Protein AF-A0A2J0MGK0-F1 (afdb_monomer_lite)

Radius of gyration: 13.63 Å; chains: 1; bounding box: 28×18×42 Å

Organism: NCBI:txid1974727

pLDDT: mean 93.46, std 9.38, range [52.03, 98.81]

Foldseek 3Di:
DPQFEKEKDKAKDDPDAFAKIKIWIWIDTPPDIDIDMDIDRTHGRVVRRVVHVVVVVVVCVVVVSPRHDYD

Secondary structure (DSSP, 8-state):
--PEEEEEEEEEEEEETTEEEEEEEEEEETTEEEEEEEEEEEE-HHHHHHHHHHHHHHHHHHTT-TTEEE-

Structure (mmCIF, N/CA/C/O backbone):
data_AF-A0A2J0MGK0-F1
#
_entry.id   AF-A0A2J0MGK0-F1
#
loop_
_atom_site.group_PDB
_atom_site.id
_atom_site.type_symbol
_atom_site.label_atom_id
_atom_site.label_alt_id
_atom_site.label_comp_id
_atom_site.label_asym_id
_atom_site.label_entity_id
_atom_site.label_seq_id
_atom_site.pdbx_PDB_ins_code
_atom_site.Cartn_x
_atom_site.Cartn_y
_atom_site.Cartn_z
_atom_site.occupancy
_atom_site.B_iso_or_equiv
_atom_site.auth_seq_id
_atom_site.auth_comp_id
_atom_site.auth_asym_id
_atom_site.auth_atom_id
_atom_site.pdbx_PDB_model_num
ATOM 1 N N . MET A 1 1 ? -12.001 6.397 26.219 1.00 52.03 1 MET A N 1
ATOM 2 C CA . MET A 1 1 ? -12.500 5.301 25.354 1.00 52.03 1 MET A CA 1
ATOM 3 C C . MET A 1 1 ? -11.326 4.701 24.596 1.00 52.03 1 MET A C 1
ATOM 5 O O . MET A 1 1 ? -10.523 5.465 24.071 1.00 52.03 1 MET A O 1
ATOM 9 N N . LYS A 1 2 ? -11.187 3.371 24.568 1.00 55.28 2 LYS A N 1
ATOM 10 C CA . LYS A 1 2 ? -10.136 2.690 23.796 1.00 55.28 2 LYS A CA 1
ATOM 11 C C . LYS A 1 2 ? -10.457 2.883 22.308 1.00 55.28 2 LYS A C 1
ATOM 13 O O . L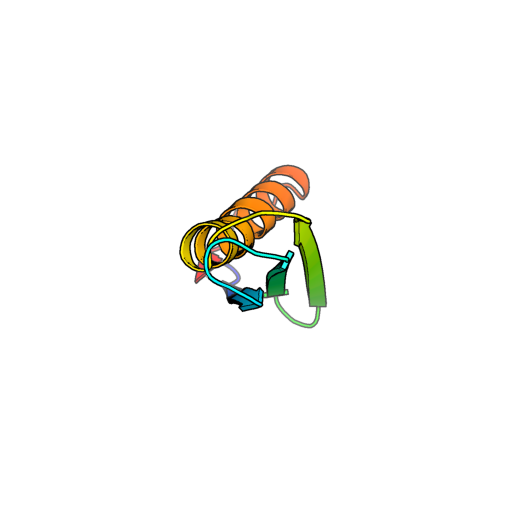YS A 1 2 ? -11.524 2.459 21.875 1.00 55.28 2 LYS A O 1
ATOM 18 N N . LYS A 1 3 ? -9.606 3.591 21.558 1.00 64.00 3 LYS A N 1
ATOM 19 C CA . LYS A 1 3 ? -9.794 3.757 20.108 1.00 64.00 3 LYS A CA 1
ATOM 20 C C . LYS A 1 3 ? -9.687 2.385 19.443 1.00 64.00 3 LYS A C 1
ATOM 22 O O . LYS A 1 3 ? -8.753 1.640 19.742 1.00 64.00 3 LYS A O 1
ATOM 27 N N . SER A 1 4 ? -10.635 2.045 18.574 1.00 83.62 4 SER A N 1
ATOM 28 C CA . SER A 1 4 ? -10.556 0.817 17.779 1.00 83.62 4 SER A CA 1
ATOM 29 C C . SER A 1 4 ? -9.389 0.922 16.797 1.00 83.62 4 SER A C 1
ATOM 31 O O . SER A 1 4 ? -9.153 1.981 16.219 1.00 83.62 4 SER A O 1
ATOM 33 N N . LYS A 1 5 ? -8.623 -0.154 16.640 1.00 91.69 5 LYS A N 1
ATOM 34 C CA . LYS A 1 5 ? -7.410 -0.167 15.818 1.00 91.69 5 LYS A CA 1
ATOM 35 C C . LYS A 1 5 ? -7.737 -0.557 14.373 1.00 91.69 5 LYS A C 1
ATOM 37 O O . LYS A 1 5 ? -8.565 -1.445 14.163 1.00 91.69 5 LYS A O 1
ATOM 42 N N . ILE A 1 6 ? -7.093 0.098 13.413 1.00 94.81 6 ILE A N 1
ATOM 43 C CA . ILE A 1 6 ? -7.046 -0.293 12.001 1.00 94.81 6 ILE A CA 1
ATOM 44 C C . ILE A 1 6 ? -5.598 -0.649 11.707 1.00 94.81 6 ILE A C 1
ATOM 46 O O . ILE A 1 6 ? -4.734 0.190 11.929 1.00 94.81 6 ILE A O 1
ATOM 50 N N . ILE A 1 7 ? -5.346 -1.867 11.242 1.00 96.75 7 ILE A N 1
ATOM 51 C CA . ILE A 1 7 ? -4.016 -2.287 10.790 1.00 96.75 7 ILE A CA 1
ATOM 52 C C . ILE A 1 7 ? -4.011 -2.233 9.268 1.00 96.75 7 ILE A C 1
ATOM 54 O O . ILE A 1 7 ? -4.930 -2.777 8.647 1.00 96.75 7 ILE A O 1
ATOM 58 N N . ILE A 1 8 ? -3.010 -1.581 8.683 1.00 97.94 8 ILE A N 1
ATOM 59 C CA . ILE A 1 8 ? -2.837 -1.509 7.233 1.00 97.94 8 ILE A CA 1
ATOM 60 C C . ILE A 1 8 ? -1.543 -2.222 6.845 1.00 97.94 8 ILE A C 1
ATOM 62 O O . ILE A 1 8 ? -0.450 -1.797 7.201 1.00 97.94 8 ILE A O 1
ATOM 66 N N . TYR A 1 9 ? -1.665 -3.282 6.052 1.00 98.50 9 TYR A N 1
ATOM 67 C CA . TYR A 1 9 ? -0.528 -3.879 5.357 1.00 98.50 9 TYR A CA 1
ATOM 68 C C . TYR A 1 9 ? -0.485 -3.337 3.940 1.00 98.50 9 TYR A C 1
ATOM 70 O O . TYR A 1 9 ? -1.512 -3.323 3.265 1.00 98.50 9 TYR A O 1
ATOM 78 N N . THR A 1 10 ? 0.681 -2.903 3.478 1.00 98.56 10 THR A N 1
ATOM 79 C CA . THR A 1 10 ? 0.855 -2.375 2.124 1.00 98.56 10 THR A CA 1
ATOM 80 C C . THR A 1 10 ? 2.074 -2.983 1.476 1.00 98.56 10 THR A C 1
ATOM 82 O O . THR A 1 10 ? 3.079 -3.198 2.149 1.00 98.56 10 THR A O 1
ATOM 85 N N . ASP A 1 11 ? 1.999 -3.186 0.170 1.00 98.50 11 ASP A N 1
ATOM 86 C CA . ASP A 1 11 ? 3.147 -3.580 -0.634 1.00 98.50 11 ASP A CA 1
ATOM 87 C C . ASP A 1 11 ? 3.062 -2.935 -2.023 1.00 98.50 11 ASP A C 1
ATOM 89 O O . ASP A 1 11 ? 1.980 -2.561 -2.497 1.00 98.50 11 ASP A O 1
ATOM 93 N N . GLY A 1 12 ? 4.211 -2.791 -2.671 1.00 98.44 12 GLY A N 1
ATOM 94 C CA . GLY A 1 12 ? 4.346 -2.229 -4.002 1.00 98.44 12 GLY A CA 1
ATOM 95 C C . GLY A 1 12 ? 5.481 -2.899 -4.757 1.00 98.44 12 GLY A C 1
ATOM 96 O O . GLY A 1 12 ? 6.563 -3.090 -4.220 1.00 98.44 12 GLY A O 1
ATOM 97 N N . ALA A 1 13 ? 5.233 -3.239 -6.020 1.00 98.44 13 ALA A N 1
ATOM 98 C CA . ALA A 1 13 ? 6.199 -3.942 -6.851 1.00 98.44 13 ALA A CA 1
ATOM 99 C C . ALA A 1 13 ? 6.209 -3.411 -8.285 1.00 98.44 13 ALA A C 1
ATOM 101 O O . ALA A 1 13 ? 5.176 -3.018 -8.835 1.00 98.44 13 ALA A O 1
ATOM 102 N N . ALA A 1 14 ? 7.372 -3.476 -8.934 1.00 98.44 14 ALA A N 1
ATOM 103 C CA . ALA A 1 14 ? 7.530 -3.165 -10.351 1.00 98.44 14 ALA A CA 1
ATOM 104 C C . ALA A 1 14 ? 8.323 -4.258 -11.091 1.00 98.44 14 ALA A C 1
ATOM 106 O O . ALA A 1 14 ? 9.370 -4.716 -10.635 1.00 98.44 14 ALA A O 1
ATOM 107 N N . ARG A 1 15 ? 7.831 -4.680 -12.263 1.00 97.75 15 ARG A N 1
ATOM 108 C CA . ARG A 1 15 ? 8.562 -5.525 -13.220 1.00 97.75 15 ARG A CA 1
ATOM 109 C C . ARG A 1 15 ? 9.357 -4.620 -14.160 1.00 97.75 15 ARG A C 1
ATOM 111 O O . ARG A 1 15 ? 8.815 -4.122 -15.149 1.00 97.75 15 ARG A O 1
ATOM 118 N N . GLY A 1 16 ? 10.634 -4.433 -13.827 1.00 93.50 16 GLY A N 1
ATOM 119 C CA . GLY A 1 16 ? 11.465 -3.341 -14.348 1.00 93.50 16 GLY A CA 1
ATOM 120 C C . GLY A 1 16 ? 11.262 -2.071 -13.515 1.00 93.50 16 GLY A C 1
ATOM 121 O O . GLY A 1 16 ? 10.169 -1.851 -13.002 1.00 93.50 16 GLY A O 1
ATOM 122 N N . ASN A 1 17 ? 12.305 -1.256 -13.333 1.00 93.75 17 ASN A N 1
ATOM 123 C CA . ASN A 1 17 ? 12.271 -0.109 -12.417 1.00 93.75 17 ASN A CA 1
ATOM 124 C C . ASN A 1 17 ? 12.862 1.154 -13.079 1.00 93.75 17 ASN A C 1
ATOM 126 O O . ASN A 1 17 ? 14.043 1.441 -12.870 1.00 93.75 17 ASN A O 1
ATOM 130 N N . PRO A 1 18 ? 12.082 1.897 -13.892 1.00 97.44 18 PRO A N 1
ATOM 131 C CA . PRO A 1 18 ? 10.622 1.815 -14.049 1.00 97.44 18 PRO A CA 1
ATOM 132 C C . PRO A 1 18 ? 10.129 0.716 -15.010 1.00 97.44 18 PRO A C 1
ATOM 134 O O . PRO A 1 18 ? 10.851 0.267 -15.900 1.00 97.44 18 PRO A O 1
ATOM 137 N N . GLY A 1 19 ? 8.872 0.297 -14.843 1.00 98.19 19 GLY A N 1
ATOM 138 C CA . GLY A 1 19 ? 8.235 -0.752 -15.645 1.00 98.19 19 GLY A CA 1
ATOM 139 C C . GLY A 1 19 ? 6.758 -0.958 -15.299 1.00 98.19 19 GLY A C 1
ATOM 140 O O . GLY A 1 19 ? 6.138 -0.102 -14.667 1.00 98.19 19 GLY A O 1
ATOM 141 N N . LYS A 1 20 ? 6.176 -2.095 -15.712 1.00 98.62 20 LYS A N 1
ATOM 142 C CA . LYS A 1 20 ? 4.803 -2.457 -15.310 1.00 98.62 20 LYS A CA 1
ATOM 143 C C . LYS A 1 20 ? 4.788 -2.689 -13.807 1.00 98.62 20 LYS A C 1
ATOM 145 O O . LYS A 1 20 ? 5.537 -3.534 -13.323 1.00 98.62 20 LYS A O 1
ATOM 150 N N . ALA A 1 21 ? 3.933 -1.986 -13.087 1.00 98.75 21 ALA A N 1
ATOM 151 C CA . ALA A 1 21 ? 3.982 -1.947 -11.637 1.00 98.75 21 ALA A CA 1
ATOM 152 C C . ALA A 1 21 ? 2.585 -2.053 -11.025 1.00 98.75 21 ALA A C 1
ATOM 154 O O . ALA A 1 21 ? 1.581 -1.798 -11.694 1.00 98.75 21 ALA A O 1
ATOM 155 N N . GLY A 1 22 ? 2.517 -2.436 -9.758 1.00 98.69 22 GLY A N 1
ATOM 156 C CA . GLY A 1 22 ? 1.275 -2.489 -9.004 1.00 98.69 22 GLY A CA 1
ATOM 157 C C . GLY A 1 22 ? 1.506 -2.376 -7.509 1.00 98.69 22 GLY A C 1
ATOM 158 O O . GLY A 1 22 ? 2.618 -2.568 -7.023 1.00 98.69 22 GLY A O 1
ATOM 159 N N . TRP A 1 23 ? 0.438 -2.047 -6.799 1.00 98.81 23 TRP A N 1
ATOM 160 C CA . TRP A 1 23 ? 0.416 -1.908 -5.351 1.00 98.81 23 TRP A CA 1
ATOM 161 C C . TRP A 1 23 ? -0.805 -2.626 -4.783 1.00 98.81 23 TRP A C 1
ATOM 163 O O . TRP A 1 23 ? -1.814 -2.802 -5.476 1.00 98.81 23 TRP A O 1
ATOM 173 N N . ALA A 1 24 ? -0.712 -3.012 -3.517 1.00 98.75 24 ALA A N 1
ATOM 174 C CA . ALA A 1 24 ? -1.812 -3.585 -2.760 1.00 98.75 24 ALA A CA 1
ATOM 175 C C . ALA A 1 24 ? -1.850 -3.006 -1.342 1.00 98.75 24 ALA A C 1
ATOM 177 O O . ALA A 1 24 ? -0.819 -2.626 -0.781 1.00 98.75 24 ALA A O 1
ATOM 178 N N . ALA A 1 25 ? -3.047 -2.949 -0.763 1.00 98.75 25 ALA A N 1
ATOM 179 C CA . ALA A 1 25 ? -3.242 -2.651 0.646 1.00 98.75 25 ALA A CA 1
ATOM 180 C C . ALA A 1 25 ? -4.335 -3.542 1.249 1.00 98.75 25 ALA A C 1
ATOM 182 O O . ALA A 1 25 ? -5.410 -3.692 0.669 1.00 98.75 25 ALA A O 1
ATOM 183 N N . ILE A 1 26 ? -4.076 -4.095 2.433 1.00 98.56 26 ILE A N 1
ATOM 184 C CA . ILE A 1 26 ? -5.035 -4.861 3.233 1.00 98.56 26 ILE A CA 1
ATOM 185 C C . ILE A 1 26 ? -5.304 -4.079 4.513 1.00 98.56 26 ILE A C 1
ATOM 187 O O . ILE A 1 26 ? -4.397 -3.862 5.315 1.00 98.56 26 ILE A O 1
ATOM 191 N N . LEU A 1 27 ? -6.553 -3.666 4.710 1.00 97.44 27 LEU A N 1
ATOM 192 C CA . LEU A 1 27 ? -6.995 -2.951 5.901 1.00 97.44 27 LEU A CA 1
ATOM 193 C C . LEU A 1 27 ? -7.808 -3.897 6.781 1.00 97.44 27 LEU A C 1
ATOM 195 O O . LEU A 1 27 ? -8.791 -4.483 6.325 1.00 97.44 27 LEU A O 1
ATOM 199 N N . ILE A 1 28 ? -7.436 -3.997 8.054 1.00 95.31 28 ILE A N 1
ATOM 200 C CA . ILE A 1 28 ? -8.093 -4.862 9.036 1.00 95.31 28 ILE A CA 1
ATOM 201 C C . ILE A 1 28 ? -8.628 -4.008 10.181 1.00 95.31 28 ILE A C 1
ATOM 203 O O . ILE A 1 28 ? -7.865 -3.331 10.870 1.00 95.31 28 ILE A O 1
ATOM 207 N N . PHE A 1 29 ? -9.940 -4.056 10.417 1.00 89.50 29 PHE A N 1
ATOM 208 C CA . PHE A 1 29 ? -10.584 -3.371 11.541 1.00 89.50 29 PHE A CA 1
ATOM 209 C C . PHE A 1 29 ? -11.688 -4.237 12.157 1.00 89.50 29 PHE A C 1
ATOM 211 O O . PHE A 1 29 ? -12.782 -4.417 11.614 1.00 89.50 29 PHE A O 1
ATOM 218 N N . GLY A 1 30 ? -11.387 -4.801 13.328 1.00 84.88 30 GLY A N 1
ATOM 219 C CA . GLY A 1 30 ? -12.234 -5.805 13.969 1.00 84.88 30 GLY A CA 1
ATOM 220 C C . GLY A 1 30 ? -12.247 -7.106 13.166 1.00 84.88 30 GLY A C 1
ATOM 221 O O . GLY A 1 30 ? -11.217 -7.755 13.035 1.00 84.88 30 GLY A O 1
ATOM 222 N N . LYS A 1 31 ? -13.418 -7.490 12.644 1.00 87.25 31 LYS A N 1
ATOM 223 C CA . LYS A 1 31 ? -13.599 -8.686 11.797 1.00 87.25 31 LYS A CA 1
ATOM 224 C C . LYS A 1 31 ? -13.635 -8.368 10.298 1.00 87.25 31 LYS A C 1
ATOM 226 O O . LYS A 1 31 ? -13.758 -9.283 9.493 1.00 87.25 31 LYS A O 1
ATOM 231 N N . ASN A 1 32 ? -13.582 -7.088 9.935 1.00 90.56 32 ASN A N 1
ATOM 232 C CA . ASN A 1 32 ? -13.667 -6.663 8.546 1.00 90.56 32 ASN A CA 1
ATOM 233 C C . ASN A 1 32 ? -12.273 -6.610 7.931 1.00 90.56 32 ASN A C 1
ATOM 235 O O . ASN A 1 32 ? -11.346 -6.070 8.541 1.00 90.56 32 ASN A O 1
ATOM 239 N N . ILE A 1 33 ? -12.174 -7.133 6.713 1.00 96.44 33 ILE A N 1
ATOM 240 C CA . ILE A 1 33 ? -10.992 -7.063 5.861 1.00 96.44 33 ILE A CA 1
ATOM 241 C C . ILE A 1 33 ? -11.404 -6.326 4.590 1.00 96.44 33 ILE A C 1
ATOM 243 O O . ILE A 1 33 ? -12.451 -6.618 4.010 1.00 96.44 33 ILE A O 1
ATOM 247 N N . VAL A 1 34 ? -10.600 -5.349 4.187 1.00 97.00 34 VAL A N 1
ATOM 248 C CA . VAL A 1 34 ? -10.759 -4.631 2.923 1.00 97.00 34 VAL A CA 1
ATOM 249 C C . VAL A 1 34 ? -9.464 -4.763 2.144 1.00 97.00 34 VAL A C 1
ATOM 251 O O . VAL A 1 34 ? -8.402 -4.413 2.654 1.00 97.00 34 VAL A O 1
ATOM 254 N N . GLU A 1 35 ? -9.572 -5.232 0.907 1.00 98.38 35 GLU A N 1
ATOM 255 C CA . GLU A 1 35 ? -8.457 -5.339 -0.029 1.00 98.38 35 GLU A CA 1
ATOM 256 C C . GLU A 1 35 ? -8.569 -4.228 -1.073 1.00 98.38 35 GLU A C 1
ATOM 258 O O . GLU A 1 35 ? -9.620 -4.032 -1.687 1.00 98.38 35 GLU A O 1
A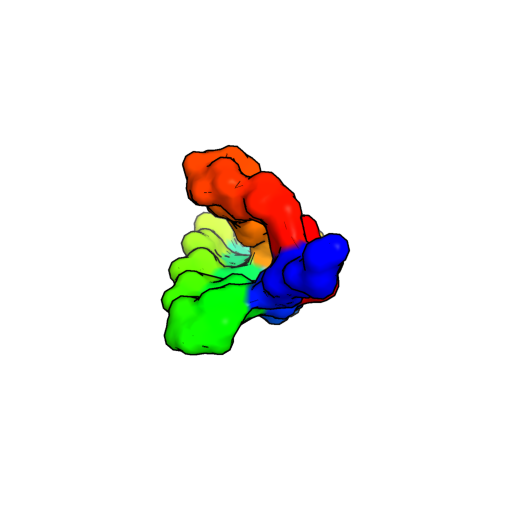TOM 263 N N . LEU A 1 36 ? -7.483 -3.484 -1.256 1.00 98.56 36 LEU A N 1
ATOM 264 C CA . LEU A 1 36 ? -7.335 -2.450 -2.270 1.00 98.56 36 LEU A CA 1
ATOM 265 C C . LEU A 1 36 ? -6.130 -2.787 -3.144 1.00 98.56 36 LEU A C 1
ATOM 267 O O . LEU A 1 36 ? -5.143 -3.347 -2.669 1.00 98.56 36 LEU A O 1
ATOM 271 N N . GLY A 1 37 ? -6.186 -2.394 -4.410 1.00 98.50 37 GLY A N 1
ATOM 272 C CA . GLY A 1 37 ? -5.054 -2.546 -5.307 1.00 98.50 37 GLY A CA 1
ATOM 273 C C . GLY A 1 37 ? -5.196 -1.717 -6.568 1.00 98.50 37 GLY A C 1
ATOM 274 O O . GLY A 1 37 ? -6.278 -1.237 -6.916 1.00 98.50 37 GLY A O 1
ATOM 275 N N . GLY A 1 38 ? -4.078 -1.564 -7.263 1.00 98.56 38 GLY A N 1
ATOM 276 C CA . GLY A 1 38 ? -4.006 -0.845 -8.523 1.00 98.56 38 GLY A CA 1
ATOM 277 C C . GLY A 1 38 ? -2.735 -1.185 -9.287 1.00 98.56 38 GLY A C 1
ATOM 278 O O . GLY A 1 38 ? -1.802 -1.784 -8.753 1.00 98.56 38 GLY A O 1
ATOM 279 N N . SER A 1 39 ? -2.700 -0.796 -10.558 1.00 98.31 39 SER A N 1
ATOM 280 C CA . SER A 1 39 ? -1.561 -1.036 -11.442 1.00 98.31 39 SER A CA 1
ATOM 281 C C . SER A 1 39 ? -1.245 0.184 -12.296 1.00 98.31 39 SER A C 1
ATOM 283 O O . SER A 1 39 ? -2.156 0.901 -12.708 1.00 98.31 39 SER A O 1
ATOM 285 N N . SER A 1 40 ? 0.030 0.362 -12.631 1.00 98.38 40 SER A N 1
ATOM 286 C CA . SER A 1 40 ? 0.515 1.318 -13.623 1.00 98.38 40 SER A CA 1
ATOM 287 C C . SER A 1 40 ? 1.270 0.580 -14.727 1.00 98.38 40 SER A C 1
ATOM 289 O O . SER A 1 40 ? 2.049 -0.337 -14.461 1.00 98.38 40 SER A O 1
ATOM 291 N N . SER A 1 41 ? 1.076 0.985 -15.984 1.00 98.31 41 SER A N 1
ATOM 292 C CA . SER A 1 41 ? 1.866 0.455 -17.103 1.00 98.31 41 SER A CA 1
ATOM 293 C C . SER A 1 41 ? 3.339 0.874 -17.032 1.00 98.31 41 SER A C 1
ATOM 295 O O . SER A 1 41 ? 4.187 0.179 -17.594 1.00 98.31 41 SER A O 1
ATOM 297 N N . HIS A 1 42 ? 3.636 1.981 -16.345 1.00 98.25 42 HIS A N 1
ATOM 298 C CA . HIS A 1 42 ? 4.977 2.535 -16.216 1.00 98.25 42 HIS A CA 1
ATOM 299 C C . HIS A 1 42 ? 5.135 3.291 -14.886 1.00 98.25 42 HIS A C 1
ATOM 301 O O . HIS A 1 42 ? 4.677 4.425 -14.747 1.00 98.25 42 HIS A O 1
ATOM 307 N N . ALA A 1 43 ? 5.758 2.657 -13.894 1.00 98.38 43 ALA A N 1
ATOM 308 C CA . ALA A 1 43 ? 6.126 3.273 -12.620 1.00 98.38 43 ALA A CA 1
ATOM 309 C C . ALA A 1 43 ? 7.334 2.567 -11.981 1.00 98.38 43 ALA A C 1
ATOM 311 O O . ALA A 1 43 ? 7.726 1.474 -12.398 1.00 98.38 43 ALA A O 1
ATOM 312 N N . THR A 1 44 ? 7.936 3.202 -10.980 1.00 98.69 44 THR A N 1
ATOM 313 C CA . THR A 1 44 ? 9.000 2.622 -10.155 1.00 98.69 44 THR A CA 1
ATOM 314 C C . THR A 1 44 ? 8.437 1.810 -8.990 1.00 98.69 44 THR A C 1
ATOM 316 O O . THR A 1 44 ? 7.272 1.957 -8.615 1.00 98.69 44 THR A O 1
ATOM 319 N N . ASN A 1 45 ? 9.292 0.989 -8.377 1.00 98.38 45 ASN A N 1
ATOM 320 C CA . ASN A 1 45 ? 8.957 0.247 -7.161 1.00 98.38 45 ASN A CA 1
ATOM 321 C C . ASN A 1 45 ? 8.479 1.189 -6.040 1.00 98.38 45 ASN A C 1
ATOM 323 O O . ASN A 1 45 ? 7.366 1.057 -5.542 1.00 98.38 45 ASN A O 1
ATOM 327 N N . ASN A 1 46 ? 9.269 2.226 -5.747 1.00 98.50 46 ASN A N 1
ATOM 328 C CA . ASN A 1 46 ? 8.991 3.174 -4.664 1.00 98.50 46 ASN A CA 1
ATOM 329 C C . ASN A 1 46 ? 7.685 3.959 -4.889 1.00 98.50 46 ASN A C 1
ATOM 331 O O . ASN A 1 46 ? 6.989 4.300 -3.936 1.00 98.50 46 ASN A O 1
ATOM 335 N N . GLN A 1 47 ? 7.320 4.248 -6.147 1.00 98.69 47 GLN A N 1
ATOM 336 C CA . GLN A 1 47 ? 6.023 4.862 -6.455 1.00 98.69 47 GLN A CA 1
ATOM 337 C C . GLN A 1 47 ? 4.860 3.952 -6.041 1.00 98.69 47 GLN A C 1
ATOM 339 O O . GLN A 1 47 ? 3.854 4.449 -5.536 1.00 98.69 47 GLN A O 1
ATOM 344 N N . MET A 1 48 ? 4.982 2.636 -6.235 1.00 98.62 48 MET A N 1
ATOM 345 C CA . MET A 1 48 ? 3.953 1.676 -5.828 1.00 98.62 48 MET A CA 1
ATOM 346 C C . MET A 1 48 ? 3.924 1.467 -4.315 1.00 98.62 48 MET A C 1
ATOM 348 O O . MET A 1 48 ? 2.838 1.483 -3.739 1.00 98.62 4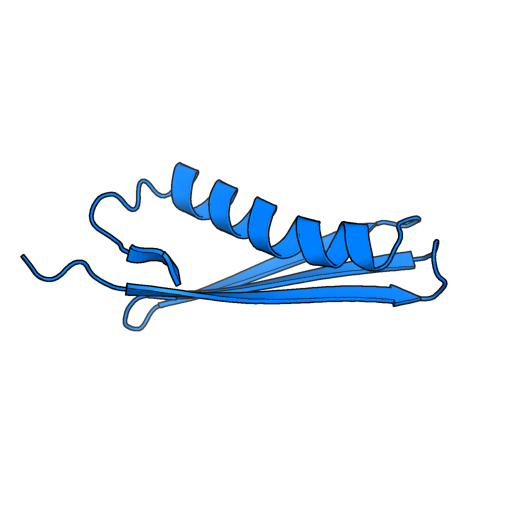8 MET A O 1
ATOM 352 N N . GLU A 1 49 ? 5.089 1.373 -3.667 1.00 98.50 49 GLU A N 1
ATOM 353 C CA . GLU A 1 49 ? 5.191 1.276 -2.201 1.00 98.50 49 GLU A CA 1
ATOM 354 C C . GLU A 1 49 ? 4.525 2.467 -1.502 1.00 98.50 49 GLU A C 1
ATOM 356 O O . GLU A 1 49 ? 3.906 2.294 -0.460 1.00 98.50 49 GLU A O 1
ATOM 361 N N . LEU A 1 50 ? 4.592 3.668 -2.091 1.00 98.69 50 LEU A N 1
ATOM 362 C CA . LEU A 1 50 ? 3.885 4.849 -1.586 1.00 98.69 50 LEU A CA 1
ATOM 363 C C . LEU A 1 50 ? 2.408 4.895 -2.002 1.00 98.69 50 LEU A C 1
ATOM 365 O O . LEU A 1 50 ? 1.584 5.438 -1.266 1.00 98.69 50 LEU A O 1
ATOM 369 N N . SER A 1 51 ? 2.047 4.330 -3.157 1.00 98.62 51 SER A N 1
ATOM 370 C CA . SER A 1 51 ? 0.654 4.314 -3.629 1.00 98.62 51 SER A CA 1
ATOM 371 C C . SER A 1 51 ? -0.250 3.501 -2.700 1.00 98.62 51 SER A C 1
ATOM 373 O O . SER A 1 51 ? -1.333 3.971 -2.356 1.00 98.62 51 SER A O 1
ATOM 375 N N . GLY A 1 52 ? 0.217 2.341 -2.224 1.00 98.62 52 GLY A N 1
ATOM 376 C CA . GLY A 1 52 ? -0.507 1.496 -1.266 1.00 98.62 52 GLY A CA 1
ATOM 377 C C . GLY A 1 52 ? -1.031 2.238 -0.027 1.00 98.62 52 GLY A C 1
ATOM 378 O O . GLY A 1 52 ? -2.250 2.312 0.164 1.00 98.62 52 GLY A O 1
ATOM 379 N N . PRO A 1 53 ? -0.161 2.835 0.809 1.00 98.44 53 PRO A N 1
ATOM 380 C CA . PRO A 1 53 ? -0.587 3.552 2.007 1.00 98.44 53 PRO A CA 1
ATOM 381 C C . PRO A 1 53 ? -1.398 4.811 1.684 1.00 98.44 53 PRO A C 1
ATOM 383 O O . PRO A 1 53 ? -2.349 5.120 2.403 1.00 98.44 53 PRO A O 1
ATOM 386 N N . ILE A 1 54 ? -1.093 5.524 0.592 1.00 98.50 54 ILE A N 1
ATOM 387 C CA . ILE A 1 54 ? -1.864 6.709 0.185 1.00 98.50 54 ILE A CA 1
ATOM 388 C C . ILE A 1 54 ? -3.317 6.337 -0.131 1.00 98.50 54 ILE A C 1
ATOM 390 O O . ILE A 1 54 ? -4.241 6.991 0.361 1.00 98.50 54 ILE A O 1
ATOM 394 N N . GLU A 1 55 ? -3.537 5.296 -0.932 1.00 98.50 55 GLU A N 1
ATOM 395 C CA . GLU A 1 55 ? -4.884 4.873 -1.317 1.00 98.50 55 GLU A CA 1
ATOM 396 C C . GLU A 1 55 ? -5.652 4.265 -0.135 1.00 98.50 55 GLU A C 1
ATOM 398 O O . GLU A 1 55 ? -6.842 4.549 0.036 1.00 98.50 55 GLU A O 1
ATOM 403 N N . ALA A 1 56 ? -4.970 3.550 0.766 1.00 97.88 56 ALA A N 1
ATOM 404 C CA . ALA A 1 56 ? -5.566 3.085 2.016 1.00 97.88 56 ALA A CA 1
ATOM 405 C C . ALA A 1 56 ? -6.054 4.251 2.900 1.00 97.88 5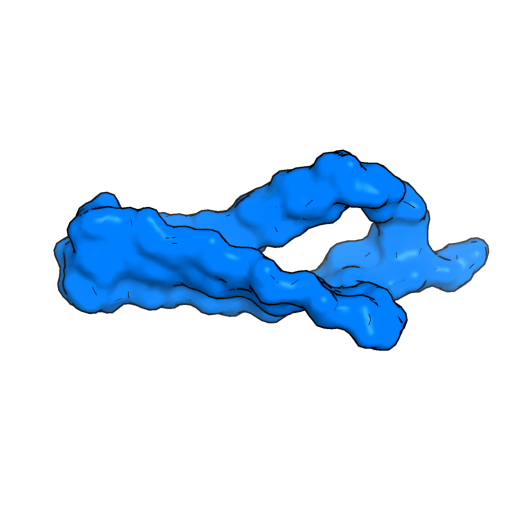6 ALA A C 1
ATOM 407 O O . ALA A 1 56 ? -7.194 4.248 3.374 1.00 97.88 56 ALA A O 1
ATOM 408 N N . LEU A 1 57 ? -5.239 5.299 3.075 1.00 96.69 57 LEU A N 1
ATOM 409 C CA . LEU A 1 57 ? -5.621 6.483 3.854 1.00 96.69 57 LEU A CA 1
ATOM 410 C C . LEU A 1 57 ? -6.756 7.280 3.191 1.00 96.69 57 LEU A C 1
ATOM 412 O O . LEU A 1 57 ? -7.653 7.769 3.887 1.00 96.69 57 LEU A O 1
ATOM 416 N N . LYS A 1 58 ? -6.770 7.387 1.855 1.00 97.25 58 LYS A N 1
ATOM 417 C CA . LYS A 1 58 ? -7.886 7.998 1.110 1.00 97.25 58 LYS A CA 1
ATOM 418 C C . LYS A 1 58 ? -9.190 7.233 1.325 1.00 97.25 58 LYS A C 1
ATOM 420 O O . LYS A 1 58 ? -10.218 7.864 1.581 1.00 97.25 58 LYS A O 1
ATOM 425 N N . TYR A 1 59 ? -9.148 5.903 1.274 1.00 96.12 59 TYR A N 1
ATOM 426 C CA . TYR A 1 59 ? -10.310 5.057 1.540 1.00 96.12 59 TYR A CA 1
ATOM 427 C C . TYR A 1 59 ? -10.865 5.287 2.955 1.00 96.12 59 TYR A C 1
ATOM 429 O O . TYR A 1 59 ? -12.061 5.539 3.120 1.00 96.12 59 TYR A O 1
ATOM 437 N N . LEU A 1 60 ? -10.000 5.294 3.975 1.00 93.81 60 LEU A N 1
ATOM 438 C CA . LEU A 1 60 ? -10.408 5.548 5.363 1.00 93.81 60 LEU A CA 1
ATOM 439 C C . LEU A 1 60 ? -11.032 6.935 5.550 1.00 93.8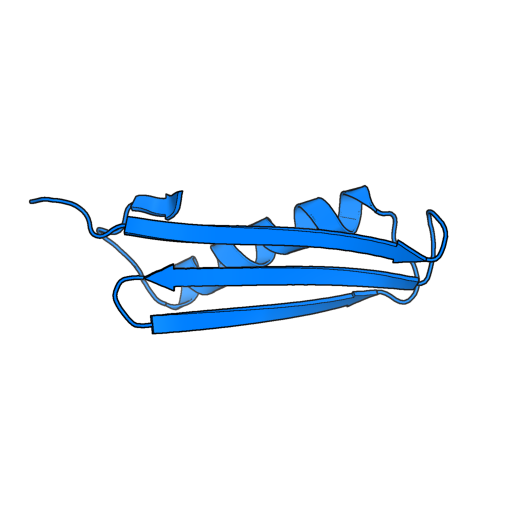1 60 LEU A C 1
ATOM 441 O O . LEU A 1 60 ? -12.055 7.071 6.228 1.00 93.81 60 LEU A O 1
ATOM 445 N N . LYS A 1 61 ? -10.473 7.958 4.890 1.00 91.88 61 LYS A N 1
ATOM 446 C CA . LYS A 1 61 ? -11.037 9.313 4.894 1.00 91.88 61 LYS A CA 1
ATOM 447 C C . LYS A 1 61 ? -12.465 9.340 4.334 1.00 91.88 61 LYS A C 1
ATOM 449 O O . LYS A 1 61 ? -13.311 10.033 4.889 1.00 91.88 61 LYS A O 1
ATOM 454 N N . GLN A 1 62 ? -12.756 8.574 3.280 1.00 91.75 62 GLN A N 1
ATOM 455 C CA . GLN A 1 62 ? -14.102 8.486 2.693 1.00 91.75 62 GLN A CA 1
ATOM 456 C C . GLN A 1 62 ? -15.090 7.698 3.565 1.00 91.75 62 GLN A C 1
ATOM 458 O O . GLN A 1 62 ? -16.280 8.003 3.573 1.00 91.75 62 GLN A O 1
ATOM 463 N N . LYS A 1 63 ? -14.617 6.698 4.318 1.00 88.06 63 LYS A N 1
ATOM 464 C CA . LYS A 1 63 ? -15.452 5.881 5.217 1.00 88.06 63 LYS A CA 1
ATOM 465 C C . LYS A 1 63 ? -15.730 6.530 6.577 1.00 88.06 63 LYS A C 1
ATOM 467 O O . LYS A 1 63 ? -16.383 5.909 7.410 1.00 88.06 63 LYS A O 1
ATOM 472 N N . ASN A 1 64 ? -15.266 7.764 6.790 1.00 80.19 64 ASN A N 1
ATOM 473 C CA . ASN A 1 64 ? -15.440 8.537 8.020 1.00 80.19 64 ASN A CA 1
ATOM 474 C C . ASN A 1 64 ? -15.095 7.734 9.289 1.00 80.19 64 ASN A C 1
ATOM 476 O O . ASN A 1 64 ? -15.870 7.670 10.244 1.00 80.19 64 ASN A O 1
ATOM 480 N N . THR A 1 65 ? -13.921 7.097 9.304 1.00 79.81 65 THR A N 1
ATOM 481 C CA . THR A 1 65 ? -13.453 6.243 10.411 1.00 79.81 65 THR A CA 1
ATOM 482 C C . THR A 1 65 ? -12.954 7.053 11.618 1.00 79.81 65 THR A C 1
ATOM 484 O O . THR A 1 65 ? -11.880 6.798 12.170 1.00 79.81 65 THR A O 1
ATOM 487 N N . GLN A 1 66 ? -13.714 8.067 12.034 1.00 77.50 66 GLN A N 1
ATOM 488 C CA . GLN A 1 66 ? -13.393 8.915 13.179 1.00 77.50 66 GLN A CA 1
ATOM 489 C C . GLN A 1 66 ? -13.401 8.081 14.472 1.00 77.50 66 GLN A C 1
ATOM 491 O O . GLN A 1 66 ? -14.270 7.241 14.686 1.00 77.50 66 G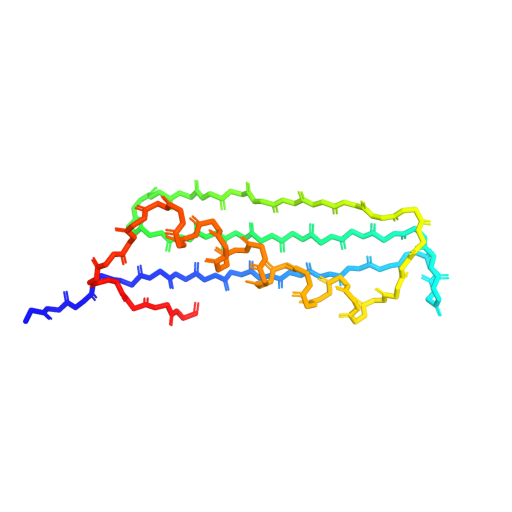LN A O 1
ATOM 496 N N . GLY A 1 67 ? -12.400 8.283 15.333 1.00 80.06 67 GLY A N 1
ATOM 497 C CA . GLY A 1 67 ? -12.252 7.521 16.582 1.00 80.06 67 GLY A CA 1
ATOM 498 C C . GLY A 1 67 ? -11.441 6.225 16.473 1.00 80.06 67 GLY A C 1
ATOM 499 O O . GLY A 1 67 ? -11.193 5.593 17.500 1.00 80.06 67 GLY A O 1
ATOM 500 N N . TYR A 1 68 ? -10.963 5.867 15.279 1.00 85.88 68 TYR A N 1
ATOM 501 C CA . TYR A 1 68 ? -10.007 4.777 15.097 1.00 85.88 68 TYR A CA 1
ATOM 502 C C . TYR A 1 68 ? -8.549 5.258 15.210 1.00 85.88 68 TYR A C 1
ATOM 504 O O . TYR A 1 68 ? -8.250 6.439 15.021 1.00 85.88 68 TYR A O 1
ATOM 512 N N . HIS A 1 69 ? -7.641 4.342 15.543 1.00 89.75 69 HIS A N 1
ATOM 513 C CA . HIS A 1 69 ? -6.192 4.541 15.471 1.00 89.75 69 HIS A CA 1
ATOM 514 C C . HIS A 1 69 ? -5.626 3.663 14.355 1.00 89.75 69 HIS A C 1
ATOM 516 O O . HIS A 1 69 ? -5.887 2.462 14.349 1.00 89.75 69 HIS A O 1
ATOM 522 N N . VAL A 1 70 ? -4.907 4.274 13.414 1.00 92.50 70 VAL A N 1
ATOM 523 C CA . VAL A 1 70 ? -4.266 3.581 12.292 1.00 92.50 70 VAL A CA 1
ATOM 524 C C . VAL A 1 70 ? -2.862 3.165 12.712 1.00 92.50 70 VAL A C 1
ATOM 526 O O . VAL A 1 70 ? -2.129 4.000 13.244 1.00 92.50 70 VAL A O 1
ATOM 529 N N . GLU A 1 71 ? -2.531 1.900 12.469 1.00 91.06 71 GLU A N 1
ATOM 530 C CA . GLU A 1 71 ? -1.188 1.322 12.563 1.00 91.06 71 GLU A CA 1
ATOM 531 C C . GLU A 1 71 ? -0.749 0.776 11.205 1.00 91.06 71 GLU A C 1
ATOM 533 O O . GLU A 1 71 ? -1.574 0.087 10.554 1.00 91.06 71 GLU A O 1
#

Sequence (71 aa):
MKKSKIIIYTDGAARGNPGKAGWAAILIFGKNIVELGGSSSHATNNQMELSGPIEALKYLKQKNTQGYHVE

InterPro domains:
  IPR002156 Ribonuclease H domain [PF00075] (4-63)
  IPR002156 Ribonuclease H domain [PS50879] (2-71)
  IPR012337 Ribonuclease H-like superfamily [SSF53098] (5-66)
  IPR036397 Ribonuclease H superfamily [G3DSA:3.30.420.10] (1-71)